Protein AF-A0A356R2F1-F1 (afdb_monomer_lite)

Radius of gyration: 29.92 Å; chains: 1; bounding box: 72×51×73 Å

Secondary structure (DSSP, 8-state):
-HHHHHHHHHHHHHHHHHT-TTB-SSGGGGTTPPEEEEEE-TT-TT-EEEEEGGGEEEEEPPPP--HHHHHHHHHHHHHHHTTTSHHHHHHHHHHHHHHHHHHHHHHHHHHHHHHHHHHTT-HHHHHHHHHHHHHHHHHHHH--

Structure (mmCIF, N/CA/C/O backbone):
data_AF-A0A356R2F1-F1
#
_entry.id   AF-A0A356R2F1-F1
#
loop_
_atom_site.group_PDB
_atom_site.id
_atom_site.type_symbol
_atom_site.label_atom_id
_atom_site.label_alt_id
_atom_site.label_comp_id
_atom_site.label_asym_id
_atom_site.label_entity_id
_atom_site.label_seq_id
_atom_site.pdbx_PDB_ins_code
_atom_site.Cartn_x
_atom_site.Cartn_y
_atom_site.Cartn_z
_atom_site.occupancy
_atom_site.B_iso_or_equiv
_atom_site.auth_seq_id
_atom_site.auth_comp_id
_atom_site.auth_asym_id
_atom_site.auth_atom_id
_atom_site.pdbx_PDB_model_num
ATOM 1 N N . MET A 1 1 ? -30.094 35.951 19.374 1.00 58.03 1 MET A N 1
ATOM 2 C CA . MET A 1 1 ? -29.584 35.167 20.522 1.00 58.03 1 MET A CA 1
ATOM 3 C C . MET A 1 1 ? -29.426 33.680 20.185 1.00 58.03 1 MET A C 1
ATOM 5 O O . MET A 1 1 ? -28.316 33.186 20.309 1.00 58.03 1 MET A O 1
ATOM 9 N N . GLY A 1 2 ? -30.430 32.995 19.616 1.00 75.00 2 GLY A N 1
ATOM 10 C CA . GLY A 1 2 ? -30.346 31.542 19.356 1.00 75.00 2 GLY A CA 1
ATOM 11 C C . GLY A 1 2 ? -29.225 31.039 18.421 1.00 75.00 2 GLY A C 1
ATOM 12 O O . GLY A 1 2 ? -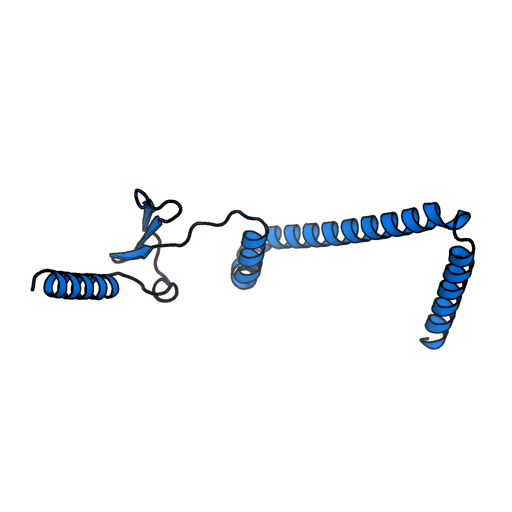28.694 29.954 18.646 1.00 75.00 2 GLY A O 1
ATOM 13 N N . ASN A 1 3 ? -28.802 31.804 17.404 1.00 83.94 3 ASN A N 1
ATOM 14 C CA . ASN A 1 3 ? -27.709 31.369 16.513 1.00 83.94 3 ASN A CA 1
ATOM 15 C C . ASN A 1 3 ? -26.331 31.385 17.194 1.00 83.94 3 ASN A C 1
ATOM 17 O O . ASN A 1 3 ? -25.516 30.497 16.949 1.00 83.94 3 ASN A O 1
ATOM 21 N N . GLU A 1 4 ? -26.077 32.363 18.063 1.00 90.62 4 GLU A N 1
ATOM 22 C CA . GLU A 1 4 ? -24.795 32.481 18.763 1.00 90.62 4 GLU A CA 1
ATOM 23 C C . GLU A 1 4 ? -24.670 31.424 19.867 1.00 90.62 4 GLU A C 1
ATOM 25 O O . GLU A 1 4 ? -23.628 30.786 20.015 1.00 90.62 4 GLU A O 1
ATOM 30 N N . GLU A 1 5 ? -25.757 31.170 20.595 1.00 91.31 5 GLU A N 1
ATOM 31 C CA . GLU A 1 5 ? -25.831 30.103 21.596 1.00 91.31 5 GLU A CA 1
ATOM 32 C C . GLU A 1 5 ? -25.663 28.720 20.958 1.00 91.31 5 GLU A C 1
ATOM 34 O O . GLU A 1 5 ? -24.872 27.911 21.446 1.00 91.31 5 GLU A O 1
ATOM 39 N N . LYS A 1 6 ? -26.321 28.468 19.817 1.00 92.56 6 LYS A N 1
ATOM 40 C CA . LYS A 1 6 ? -26.152 27.230 19.042 1.00 92.56 6 LYS A CA 1
ATOM 41 C C . LYS A 1 6 ? -24.709 27.044 18.573 1.00 92.56 6 LYS A C 1
ATOM 43 O O . LYS A 1 6 ? -24.175 25.937 18.653 1.00 92.56 6 LYS A O 1
ATOM 48 N N . TRP A 1 7 ? -24.061 28.113 18.110 1.00 92.38 7 TRP A N 1
ATOM 49 C CA . TRP A 1 7 ? -22.659 28.066 17.698 1.00 92.38 7 TRP A CA 1
ATOM 50 C C . TRP A 1 7 ? -21.724 27.762 18.878 1.00 92.38 7 TRP A C 1
ATOM 52 O O . TRP A 1 7 ? -20.918 26.833 18.792 1.00 92.38 7 TRP A O 1
ATOM 62 N N . LYS A 1 8 ? -21.889 28.452 20.017 1.00 94.69 8 LYS A N 1
ATOM 63 C CA . LYS A 1 8 ? -21.119 28.194 21.251 1.00 94.69 8 LYS A CA 1
ATOM 64 C C . LYS A 1 8 ? -21.315 26.764 21.761 1.00 94.69 8 LYS A C 1
ATOM 66 O O . LYS A 1 8 ? -20.345 26.110 22.144 1.00 94.69 8 LYS A O 1
ATOM 71 N N . ALA A 1 9 ? -22.546 26.256 21.733 1.00 93.94 9 ALA A N 1
ATOM 72 C CA . ALA A 1 9 ? -22.846 24.877 22.104 1.00 93.94 9 ALA A CA 1
ATOM 73 C C . ALA A 1 9 ? -22.150 23.871 21.171 1.00 93.94 9 ALA A C 1
ATOM 75 O O . ALA A 1 9 ? -21.550 22.905 21.645 1.00 93.94 9 ALA A O 1
ATOM 76 N N . ASN A 1 10 ? -22.160 24.115 19.855 1.00 93.50 10 ASN A N 1
ATOM 77 C CA . ASN A 1 10 ? -21.472 23.250 18.900 1.00 93.50 10 ASN A CA 1
ATOM 78 C C . ASN A 1 10 ? -19.950 23.246 19.109 1.00 93.50 10 ASN A C 1
ATOM 80 O O . ASN A 1 10 ? -19.342 22.180 19.069 1.00 93.50 10 ASN A O 1
ATOM 84 N N . LEU A 1 11 ? -19.342 24.401 19.398 1.00 93.81 11 LEU A N 1
ATOM 85 C CA . LEU A 1 11 ? -17.916 24.482 19.726 1.00 93.81 11 LEU A CA 1
ATOM 86 C C . LEU A 1 11 ? -17.558 23.667 20.970 1.00 93.81 11 LEU A C 1
ATOM 88 O O . LEU A 1 11 ? -16.609 22.887 20.929 1.00 93.81 11 LEU A O 1
ATOM 92 N N . ARG A 1 12 ? -18.335 23.798 22.054 1.00 94.44 12 ARG A N 1
ATOM 93 C CA . ARG A 1 12 ? -18.122 23.013 23.283 1.00 94.44 12 ARG A CA 1
ATOM 94 C C . ARG A 1 12 ? -18.230 21.514 23.022 1.00 94.44 12 ARG A C 1
ATOM 96 O O . ARG A 1 12 ? -17.389 20.756 23.489 1.00 94.44 12 ARG A O 1
ATOM 103 N N . LYS A 1 13 ? -19.221 21.097 22.231 1.00 95.31 13 LYS A N 1
ATOM 104 C CA . LYS A 1 13 ? -19.397 19.697 21.824 1.00 95.31 13 LYS A CA 1
ATOM 105 C C . LYS A 1 13 ? -18.186 19.181 21.042 1.00 95.31 13 LYS A C 1
ATOM 107 O O . LYS A 1 13 ? -17.664 18.123 21.366 1.00 95.31 13 LYS A O 1
ATOM 112 N N . VAL A 1 14 ? -17.721 19.923 20.035 1.00 93.44 14 VAL A N 1
ATOM 113 C CA . VAL A 1 14 ? -16.552 19.530 19.227 1.00 93.44 14 VAL A CA 1
ATOM 114 C C . VAL A 1 14 ? -15.282 19.474 20.077 1.00 93.44 14 VAL A C 1
ATOM 116 O O . VAL A 1 14 ? -14.490 18.550 19.919 1.00 93.44 14 VAL A O 1
ATOM 119 N N . ALA A 1 15 ? -15.095 20.426 20.993 1.00 92.50 15 ALA A N 1
ATOM 120 C CA . ALA A 1 15 ? -13.969 20.417 21.922 1.00 92.50 15 ALA A CA 1
ATOM 121 C C . ALA A 1 15 ? -13.997 19.178 22.829 1.00 92.50 15 ALA A C 1
ATOM 123 O O . ALA A 1 15 ? -12.987 18.489 22.931 1.00 92.50 15 ALA A O 1
ATOM 124 N N . PHE A 1 16 ? -15.159 18.851 23.406 1.00 94.19 16 PHE A N 1
ATOM 125 C CA . PHE A 1 16 ? -15.331 17.655 24.231 1.00 94.19 16 PHE A CA 1
ATOM 126 C C . PHE A 1 16 ? -15.045 16.362 23.457 1.00 94.19 16 PHE A C 1
ATOM 128 O O . PHE A 1 16 ? -14.381 15.477 23.982 1.00 94.19 16 PHE A O 1
ATOM 135 N N . LEU A 1 17 ? -15.491 16.259 22.199 1.00 91.75 17 LEU A N 1
ATOM 136 C CA . LEU A 1 17 ? -15.210 15.087 21.359 1.00 91.75 17 LEU A CA 1
ATOM 137 C C . LEU A 1 17 ? -13.706 14.874 21.142 1.00 91.75 17 LEU A C 1
ATOM 139 O O . LEU A 1 17 ? -13.242 13.741 21.168 1.00 91.75 17 LEU A O 1
ATOM 143 N N . LYS A 1 18 ? -12.932 15.954 20.979 1.00 88.62 18 LYS A N 1
ATOM 144 C CA . LYS A 1 18 ? -11.468 15.876 20.832 1.00 88.62 18 LYS A CA 1
ATOM 145 C C . LYS A 1 18 ? -10.742 15.484 22.122 1.00 88.62 18 LYS A C 1
ATOM 147 O O . LYS A 1 18 ? -9.589 15.075 22.053 1.00 88.62 18 LYS A O 1
ATOM 152 N N . SER A 1 19 ? -11.395 15.629 23.274 1.00 91.62 19 SER A N 1
ATOM 153 C CA . SER A 1 19 ? -10.886 15.237 24.591 1.00 91.62 19 SER A CA 1
ATOM 154 C C . SER A 1 19 ? -11.640 14.039 25.173 1.00 91.62 19 SER A C 1
ATOM 156 O O . SER A 1 19 ? -11.636 13.852 26.390 1.00 91.62 19 SER A O 1
ATOM 158 N N . PHE A 1 20 ? -12.369 13.288 24.346 1.00 94.69 20 PHE A N 1
ATOM 159 C CA . PHE A 1 20 ? -13.193 12.192 24.831 1.00 94.69 20 PHE A CA 1
ATOM 160 C C . PHE A 1 20 ? -12.293 11.106 25.452 1.00 94.69 20 PHE A C 1
ATOM 162 O O . PHE A 1 20 ? -11.292 10.739 24.834 1.00 94.69 20 PHE A O 1
ATOM 169 N N . PRO A 1 21 ? -12.606 10.581 26.653 1.00 93.62 21 PRO A N 1
ATOM 170 C CA . PRO A 1 21 ? -11.791 9.540 27.274 1.00 93.62 21 PRO A CA 1
ATOM 171 C C . PRO A 1 21 ? -11.616 8.326 26.353 1.00 93.62 21 PRO A C 1
ATOM 173 O O . PRO A 1 21 ? -12.596 7.770 25.867 1.00 93.62 21 PRO A O 1
ATOM 176 N N . GLY A 1 22 ? -10.369 7.928 26.102 1.00 94.06 22 GLY A N 1
ATOM 177 C CA . GLY A 1 22 ? -10.040 6.818 25.200 1.00 94.06 22 GLY A CA 1
ATOM 178 C C . GLY A 1 22 ? -9.840 7.212 23.732 1.00 94.06 22 GLY A C 1
ATOM 179 O O . GLY A 1 22 ? -9.313 6.407 22.969 1.00 94.06 22 GLY A O 1
ATOM 180 N N . TRP A 1 23 ? -10.172 8.438 23.318 1.00 95.31 23 TRP A N 1
ATOM 181 C CA . TRP A 1 23 ? -9.820 8.918 21.979 1.00 95.31 23 TRP A CA 1
ATOM 182 C C . TRP A 1 23 ? -8.298 9.022 21.836 1.00 95.31 23 TRP A C 1
ATOM 184 O O . TRP A 1 23 ? -7.667 9.783 22.575 1.00 95.31 23 TRP A O 1
ATOM 194 N N . ILE A 1 24 ? -7.717 8.305 20.869 1.00 94.12 24 ILE A N 1
ATOM 195 C CA . ILE A 1 24 ? -6.321 8.528 20.478 1.00 94.12 24 ILE A CA 1
ATOM 196 C C . ILE A 1 24 ? -6.260 9.486 19.290 1.00 94.12 24 ILE A C 1
ATOM 198 O O . ILE A 1 24 ? -6.914 9.295 18.265 1.00 94.12 24 ILE A O 1
ATOM 202 N N . SER A 1 25 ? -5.476 10.553 19.432 1.00 89.81 25 SER A N 1
ATOM 203 C CA . SER A 1 25 ? -5.339 11.582 18.394 1.00 89.81 25 SER A CA 1
ATOM 204 C C . SER A 1 25 ? -4.209 11.306 17.401 1.00 89.81 25 SER A C 1
ATOM 206 O O . SER A 1 25 ? -4.097 12.018 16.403 1.00 89.81 25 SER A O 1
ATOM 208 N N . SER A 1 26 ? -3.381 10.292 17.667 1.00 91.62 26 SER A N 1
ATOM 209 C CA . SER A 1 26 ? -2.294 9.843 16.799 1.00 91.62 26 SER A CA 1
ATOM 210 C C . SER A 1 26 ? -2.035 8.343 16.977 1.00 91.62 26 SER A C 1
ATOM 212 O O . SER A 1 26 ? -2.352 7.771 18.023 1.00 91.62 26 SER A O 1
ATOM 214 N N . TRP A 1 27 ? -1.461 7.696 15.960 1.00 91.25 27 TRP A N 1
ATOM 215 C CA . TRP A 1 27 ? -1.216 6.249 15.975 1.00 91.25 27 TRP A CA 1
ATOM 216 C C . TRP A 1 27 ? -0.171 5.828 17.012 1.00 91.25 27 TRP A C 1
ATOM 218 O O . TRP A 1 27 ? -0.249 4.728 17.553 1.00 91.25 27 TRP A O 1
ATOM 228 N N . GLU A 1 28 ? 0.759 6.713 17.362 1.00 93.62 28 GLU A N 1
ATOM 229 C CA . GLU A 1 28 ? 1.811 6.460 18.351 1.00 93.62 28 GLU A CA 1
ATOM 230 C C . GLU A 1 28 ? 1.230 6.209 19.751 1.00 93.62 28 GLU A C 1
ATOM 232 O O . GLU A 1 28 ? 1.761 5.400 20.508 1.00 93.62 28 GLU A O 1
ATOM 237 N N . GLN A 1 29 ? 0.092 6.831 20.082 1.00 92.50 29 GLN A N 1
ATOM 238 C CA . GLN A 1 29 ? -0.635 6.582 21.336 1.00 92.50 29 GLN A CA 1
ATOM 239 C C . GLN A 1 29 ? -1.276 5.186 21.382 1.00 92.50 29 GLN A C 1
ATOM 241 O O . GLN A 1 29 ? -1.685 4.724 22.449 1.00 92.50 29 GLN A O 1
ATOM 246 N N . GLY A 1 30 ? -1.391 4.523 20.229 1.00 91.38 30 GLY A N 1
ATOM 247 C CA . GLY A 1 30 ? -1.894 3.161 20.083 1.00 91.38 30 GLY A CA 1
ATOM 248 C C . GLY A 1 30 ? -0.807 2.085 20.125 1.00 91.38 30 GLY A C 1
ATOM 249 O O . GLY A 1 30 ? -1.146 0.906 20.072 1.00 91.38 30 GLY A O 1
ATOM 250 N N . ILE A 1 31 ? 0.482 2.437 20.232 1.00 93.12 31 ILE A N 1
ATOM 251 C CA . ILE A 1 31 ? 1.565 1.442 20.278 1.00 93.12 31 ILE A CA 1
ATOM 252 C C . ILE A 1 31 ? 1.363 0.499 21.475 1.00 93.12 31 ILE A C 1
ATOM 254 O O . ILE A 1 31 ? 1.102 0.933 22.597 1.00 93.12 31 ILE A O 1
ATOM 258 N N . GLY A 1 32 ? 1.459 -0.808 21.217 1.00 93.25 32 GLY A N 1
ATOM 259 C CA . GLY A 1 32 ? 1.226 -1.867 22.206 1.00 93.25 32 GLY A CA 1
ATOM 260 C C . GLY A 1 32 ? -0.251 -2.176 22.479 1.00 93.25 32 GLY A C 1
ATOM 261 O O . GLY A 1 32 ? -0.546 -3.152 23.164 1.00 93.25 32 GLY A O 1
ATOM 262 N N . ALA A 1 33 ? -1.185 -1.390 21.937 1.00 94.38 33 ALA A N 1
ATOM 263 C CA . ALA A 1 33 ? -2.603 -1.715 21.992 1.00 94.38 33 ALA A CA 1
ATOM 264 C C . ALA A 1 33 ? -2.937 -2.853 21.021 1.00 94.38 33 ALA A C 1
ATOM 266 O O . ALA A 1 33 ? -2.364 -2.945 19.936 1.00 94.38 33 ALA A O 1
ATOM 267 N N . THR A 1 34 ? -3.902 -3.694 21.386 1.00 96.06 34 THR A N 1
ATOM 268 C CA . THR A 1 34 ? -4.456 -4.702 20.467 1.00 96.06 34 THR A CA 1
ATOM 269 C C . THR A 1 34 ? -5.798 -4.219 19.937 1.00 96.06 34 THR A C 1
ATOM 271 O O . THR A 1 34 ? -6.549 -3.585 20.674 1.00 96.06 34 THR A O 1
ATOM 274 N N . ILE A 1 35 ? -6.103 -4.508 18.670 1.00 96.31 35 ILE A N 1
ATOM 275 C CA . ILE A 1 35 ? -7.433 -4.261 18.102 1.00 96.31 35 ILE A CA 1
ATOM 276 C C . ILE A 1 35 ? -8.394 -5.311 18.660 1.00 96.31 35 ILE A C 1
ATOM 278 O O . ILE A 1 35 ? -8.214 -6.504 18.431 1.00 96.31 35 ILE A O 1
ATOM 282 N N . GLU A 1 36 ? -9.419 -4.860 19.375 1.00 97.00 36 GLU A N 1
ATOM 283 C CA . GLU A 1 36 ? -10.478 -5.708 19.925 1.00 97.00 36 GLU A CA 1
ATOM 284 C C . GLU A 1 36 ? -11.659 -5.828 18.958 1.00 97.00 36 GLU A C 1
ATOM 286 O O . GLU A 1 36 ? -12.223 -6.910 18.801 1.00 97.00 36 GLU A O 1
ATOM 291 N N . GLN A 1 37 ? -12.043 -4.729 18.296 1.00 96.25 37 GLN A N 1
ATOM 292 C CA . GLN A 1 37 ? -13.150 -4.711 17.334 1.00 96.25 37 GLN A CA 1
ATOM 293 C C . GLN A 1 37 ? -12.915 -3.704 16.208 1.00 96.25 37 GLN A C 1
ATOM 295 O O . GLN A 1 37 ? -12.297 -2.656 16.403 1.00 96.25 37 GLN A O 1
ATOM 300 N N . VAL A 1 38 ? -13.489 -4.004 15.042 1.00 95.44 38 VAL A N 1
ATOM 301 C CA . VAL A 1 38 ? -13.576 -3.095 13.894 1.00 95.44 38 VAL A CA 1
ATOM 302 C C . VAL A 1 38 ? -15.050 -2.847 13.606 1.00 95.44 38 VAL A C 1
ATOM 304 O O . VAL A 1 38 ? -15.781 -3.776 13.267 1.00 95.44 38 VAL A O 1
ATOM 307 N N . LEU A 1 39 ? -15.494 -1.602 13.758 1.00 95.12 39 LEU A N 1
ATOM 308 C CA . LEU A 1 39 ? -16.894 -1.222 13.592 1.00 95.12 39 LEU A CA 1
ATOM 309 C C . LEU A 1 39 ? -17.048 -0.316 12.364 1.00 95.12 39 LEU A C 1
ATOM 311 O O . LEU A 1 39 ? -16.396 0.731 12.303 1.00 95.12 39 LEU A O 1
ATOM 315 N N . PRO A 1 40 ? -17.903 -0.663 11.386 1.00 94.12 40 PRO A N 1
ATOM 316 C CA . PRO A 1 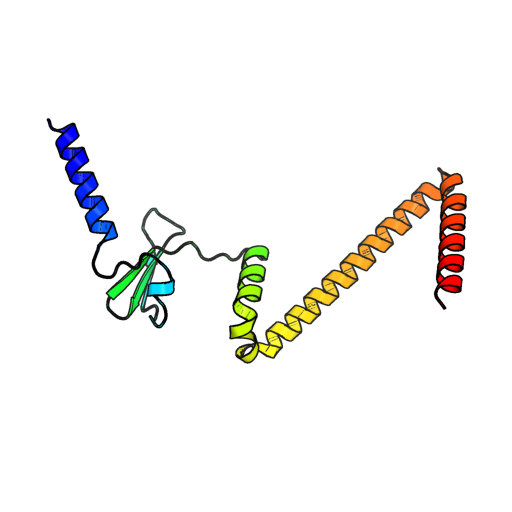40 ? -18.184 0.229 10.271 1.00 94.12 40 PRO A CA 1
ATOM 317 C C . PRO A 1 40 ? -18.895 1.486 10.776 1.00 94.12 40 PRO A C 1
ATOM 319 O O . PRO A 1 40 ? -19.705 1.418 11.701 1.00 94.12 40 PRO A O 1
ATOM 322 N N . ILE A 1 41 ? -18.633 2.628 10.142 1.00 93.88 41 ILE A N 1
ATOM 323 C CA . ILE A 1 41 ? -19.353 3.867 10.446 1.00 93.88 41 ILE A CA 1
ATOM 324 C C . ILE A 1 41 ? -20.522 4.003 9.458 1.00 93.88 41 ILE A C 1
ATOM 326 O O . ILE A 1 41 ? -20.286 4.216 8.262 1.00 93.88 41 ILE A O 1
ATOM 330 N N . PRO A 1 42 ? -21.790 3.890 9.907 1.00 93.62 42 PRO A N 1
ATOM 331 C CA . PRO A 1 42 ? -22.941 3.979 9.014 1.00 93.62 42 PRO A CA 1
ATOM 332 C C . PRO A 1 42 ? -22.959 5.308 8.252 1.00 93.62 42 PRO A C 1
ATOM 334 O O . PRO A 1 42 ? -22.838 6.373 8.851 1.00 93.62 42 PRO A O 1
ATOM 337 N N . GLY A 1 43 ? -23.101 5.245 6.926 1.00 93.19 43 GLY A N 1
ATOM 338 C CA . GLY A 1 43 ? -23.101 6.430 6.059 1.00 93.19 43 GLY A CA 1
ATOM 339 C C . GLY A 1 43 ? -21.722 7.048 5.790 1.00 93.19 43 GLY A C 1
ATOM 340 O O . GLY A 1 43 ? -21.650 8.046 5.081 1.00 93.19 43 GLY A O 1
ATOM 341 N N . HIS A 1 44 ? -20.639 6.458 6.308 1.00 91.50 44 HIS A N 1
ATOM 342 C CA . HIS A 1 44 ? -19.274 6.982 6.184 1.00 91.50 44 HIS A CA 1
ATOM 343 C C . HIS A 1 44 ? -18.270 5.930 5.687 1.00 91.50 44 HIS A C 1
ATOM 345 O O . HIS A 1 44 ? -17.088 5.981 6.027 1.00 91.50 44 HIS A O 1
ATOM 351 N N . ALA A 1 45 ? -18.716 4.983 4.857 1.00 85.56 45 ALA A N 1
ATOM 352 C CA . ALA A 1 45 ? -17.793 4.116 4.130 1.00 85.56 45 ALA A CA 1
ATOM 353 C C . ALA A 1 45 ? -16.816 4.974 3.293 1.00 85.56 45 ALA A C 1
ATOM 355 O O . ALA A 1 45 ? -17.244 5.976 2.715 1.00 85.56 45 ALA A O 1
ATOM 356 N N . PRO A 1 46 ? -15.525 4.614 3.215 1.00 89.44 46 PRO A N 1
ATOM 357 C CA . PRO A 1 46 ? -14.915 3.363 3.684 1.00 89.44 46 PRO A CA 1
ATOM 358 C C . PRO A 1 46 ? -14.274 3.433 5.093 1.00 89.44 46 PRO A C 1
ATOM 360 O O . PRO A 1 46 ? -13.405 2.627 5.414 1.00 89.44 46 PRO A O 1
ATOM 363 N N . HIS A 1 47 ? -14.668 4.385 5.944 1.00 93.38 47 HIS A N 1
ATOM 364 C CA . HIS A 1 47 ? -14.089 4.549 7.282 1.00 93.38 47 HIS A CA 1
ATOM 365 C C . HIS A 1 47 ? -14.677 3.586 8.323 1.00 93.38 47 HIS A C 1
ATOM 367 O O . HIS A 1 47 ? -15.855 3.219 8.284 1.00 93.38 47 HIS A O 1
ATOM 373 N N . ALA A 1 48 ? -13.848 3.238 9.307 1.00 94.81 48 ALA A N 1
ATOM 374 C CA . ALA A 1 48 ? -14.206 2.378 10.429 1.00 94.81 48 ALA A CA 1
ATOM 375 C C . ALA A 1 48 ? -13.675 2.943 11.753 1.00 94.81 48 ALA A C 1
ATOM 377 O O . ALA A 1 48 ? -12.717 3.720 11.777 1.00 94.81 48 ALA A O 1
ATOM 378 N N . VAL A 1 49 ? -14.289 2.529 12.859 1.00 95.31 49 VAL A N 1
ATOM 379 C CA . VAL A 1 49 ? -13.752 2.707 14.211 1.00 95.31 49 VAL A CA 1
ATOM 380 C C . VAL A 1 49 ? -12.985 1.449 14.590 1.00 95.31 49 VAL A C 1
ATOM 382 O O . VAL A 1 49 ? -13.526 0.347 14.499 1.00 95.31 49 VAL A O 1
ATOM 385 N N . LEU A 1 50 ? -11.748 1.615 15.049 1.00 96.38 50 LEU A N 1
ATOM 386 C CA . LEU A 1 50 ? -11.019 0.563 15.748 1.00 96.38 50 LEU A CA 1
ATOM 387 C C . LEU A 1 50 ? -11.214 0.760 17.247 1.00 96.38 50 LEU A C 1
ATOM 389 O O . LEU A 1 50 ? -10.873 1.822 17.771 1.00 96.38 50 LEU A O 1
ATOM 393 N N . LEU A 1 51 ? -11.746 -0.259 17.920 1.00 96.81 51 LEU A N 1
ATOM 394 C CA . LEU A 1 51 ? -11.674 -0.367 19.372 1.00 96.81 51 LEU A CA 1
ATOM 395 C C . LEU A 1 51 ? -10.374 -1.077 19.724 1.00 96.81 51 LEU A C 1
ATOM 397 O O . LEU A 1 51 ? -10.082 -2.157 19.209 1.00 9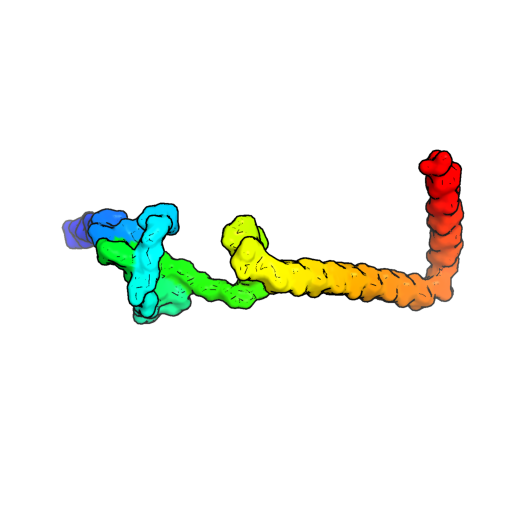6.81 51 LEU A O 1
ATOM 401 N N . LEU A 1 52 ? -9.593 -0.434 20.574 1.00 96.56 52 LEU A N 1
ATOM 402 C CA . LEU A 1 52 ? -8.310 -0.890 21.064 1.00 96.56 52 LEU A CA 1
ATOM 403 C C . LEU A 1 52 ? -8.439 -1.284 22.538 1.00 96.56 52 LEU A C 1
ATOM 405 O O . LEU A 1 52 ? -9.336 -0.813 23.243 1.00 96.56 52 LEU A O 1
ATOM 409 N N . THR A 1 53 ? -7.496 -2.090 23.018 1.00 95.12 53 THR A N 1
ATOM 410 C CA . THR A 1 53 ? -7.424 -2.473 24.432 1.00 95.12 53 THR A CA 1
ATOM 411 C C . THR A 1 53 ? -7.499 -1.268 25.371 1.00 95.12 53 THR A C 1
ATOM 413 O O . THR A 1 53 ? -6.992 -0.179 25.073 1.00 95.12 53 THR A O 1
ATOM 416 N N . GLU A 1 54 ? -8.117 -1.496 26.535 1.00 92.19 54 GLU A N 1
ATOM 417 C CA . GLU A 1 54 ? -8.326 -0.499 27.600 1.00 92.19 54 GLU A CA 1
ATOM 418 C C . GLU A 1 54 ? -9.327 0.611 27.228 1.00 92.19 54 GLU A C 1
ATOM 420 O O . GLU A 1 54 ? -9.275 1.721 27.758 1.00 92.19 54 GLU A O 1
ATOM 425 N N . GLY A 1 55 ? -10.261 0.321 26.316 1.00 93.25 55 GLY A N 1
ATOM 426 C CA . GLY A 1 55 ? -11.320 1.260 25.930 1.00 93.25 55 GLY A CA 1
ATOM 427 C C . GLY A 1 55 ? -10.823 2.436 25.088 1.00 93.25 55 GLY A C 1
ATOM 428 O O . GLY A 1 55 ? -11.501 3.462 24.998 1.00 93.25 55 GLY A O 1
ATOM 429 N N . ARG A 1 56 ? -9.641 2.305 24.475 1.00 95.62 56 ARG A N 1
ATOM 430 C CA . ARG A 1 56 ? -9.126 3.281 23.512 1.00 95.62 56 ARG A CA 1
ATOM 431 C C . ARG A 1 56 ? -9.788 3.085 22.154 1.00 95.62 56 ARG A C 1
ATOM 433 O O . ARG A 1 56 ? -10.172 1.975 21.802 1.00 95.62 56 ARG A O 1
ATOM 440 N N . PHE A 1 57 ? -9.912 4.142 21.363 1.00 96.19 57 PHE A N 1
ATOM 441 C CA . PHE A 1 57 ? -10.462 4.028 20.016 1.00 96.19 57 PHE A CA 1
ATOM 442 C C . PHE A 1 57 ? -9.973 5.123 19.074 1.00 96.19 57 PHE A C 1
ATOM 444 O O . PHE A 1 57 ? -9.580 6.214 19.494 1.00 96.19 57 PHE A O 1
ATOM 451 N N . VAL A 1 58 ? -10.038 4.819 17.778 1.00 95.56 58 VAL A N 1
ATOM 452 C CA . VAL A 1 58 ? -9.662 5.723 16.687 1.00 95.56 58 VAL A CA 1
ATOM 453 C C . VAL A 1 58 ? -10.557 5.503 15.474 1.00 95.56 58 VAL A C 1
ATOM 455 O O . VAL A 1 58 ? -11.021 4.391 15.228 1.00 95.56 58 VAL A O 1
ATOM 458 N N . VAL A 1 59 ? -10.788 6.560 14.697 1.00 94.19 59 VAL A N 1
ATOM 459 C CA . VAL A 1 59 ? -11.372 6.444 13.354 1.00 94.19 59 VAL A CA 1
ATOM 460 C C . VAL A 1 59 ? -10.228 6.284 12.361 1.00 94.19 59 VAL A C 1
ATOM 462 O O . VAL A 1 59 ? -9.403 7.186 12.223 1.00 94.19 59 VAL A O 1
ATOM 465 N N . THR A 1 60 ? -10.166 5.142 11.681 1.00 91.00 60 THR A N 1
ATOM 466 C CA . THR A 1 60 ? -9.086 4.840 10.736 1.00 91.00 60 THR A CA 1
ATOM 467 C C . THR A 1 60 ? -9.389 5.345 9.325 1.00 91.00 60 THR A C 1
ATOM 469 O O . THR A 1 60 ? -10.544 5.440 8.889 1.00 91.00 60 THR A O 1
ATOM 472 N N . ALA A 1 61 ? -8.321 5.638 8.584 1.00 86.25 61 ALA A N 1
ATOM 473 C CA . ALA A 1 61 ? -8.380 5.671 7.131 1.00 86.25 61 ALA A CA 1
ATOM 474 C C . ALA A 1 61 ? -8.760 4.277 6.580 1.00 86.25 61 ALA A C 1
ATOM 476 O O . ALA A 1 61 ? -8.529 3.268 7.260 1.00 86.25 61 ALA A O 1
ATOM 477 N N . PRO A 1 62 ? -9.353 4.206 5.378 1.00 87.31 62 PRO A N 1
ATOM 478 C CA . PRO A 1 62 ? -9.577 2.941 4.686 1.00 87.31 62 PRO A CA 1
ATOM 479 C C . PRO A 1 62 ? -8.299 2.126 4.473 1.00 87.31 62 PRO A C 1
ATOM 481 O O . PRO A 1 62 ? -7.209 2.672 4.316 1.00 87.31 62 PRO A O 1
ATOM 484 N N . VAL A 1 63 ? -8.462 0.803 4.427 1.00 89.00 63 VAL A N 1
ATOM 485 C CA . VAL A 1 63 ? -7.405 -0.118 3.997 1.00 89.00 63 VAL A CA 1
ATOM 486 C C . VAL A 1 63 ? -7.190 0.058 2.495 1.00 89.00 63 VAL A C 1
ATOM 488 O O . VAL A 1 63 ? -8.158 0.085 1.737 1.00 89.00 63 VAL A O 1
ATOM 491 N N . HIS A 1 64 ? -5.931 0.171 2.076 1.00 90.50 64 HIS A N 1
ATOM 492 C CA . HIS A 1 64 ? -5.556 0.259 0.667 1.00 90.50 64 HIS A CA 1
ATOM 493 C C . HIS A 1 64 ? -5.173 -1.122 0.129 1.00 90.50 64 HIS A C 1
ATOM 495 O O . HIS A 1 64 ? -4.389 -1.833 0.756 1.00 90.50 64 HIS A O 1
ATOM 501 N N . ASP A 1 65 ? -5.689 -1.466 -1.048 1.00 92.06 65 ASP A N 1
ATOM 502 C CA . ASP A 1 65 ? -5.338 -2.666 -1.817 1.00 92.06 65 ASP A CA 1
ATOM 503 C C . ASP A 1 65 ? -4.618 -2.338 -3.140 1.00 92.06 65 ASP A C 1
ATOM 505 O O . ASP A 1 65 ? -4.137 -3.232 -3.835 1.00 92.06 65 ASP A O 1
ATOM 509 N N . GLU A 1 66 ? -4.485 -1.050 -3.466 1.00 94.38 66 GLU A N 1
ATOM 510 C CA . GLU A 1 66 ? -3.772 -0.576 -4.648 1.00 94.38 66 GLU A CA 1
ATOM 511 C C . GLU A 1 66 ? -2.291 -1.001 -4.613 1.00 94.38 66 GLU A C 1
ATOM 513 O O . GLU A 1 66 ? -1.591 -0.688 -3.641 1.00 94.38 66 GLU A O 1
ATOM 518 N N . PRO A 1 67 ? -1.759 -1.632 -5.683 1.00 92.94 67 PRO A N 1
ATOM 519 C CA . PRO A 1 67 ? -0.405 -2.186 -5.684 1.00 92.94 67 PRO A CA 1
ATOM 520 C C . PRO A 1 67 ? 0.681 -1.189 -5.277 1.00 92.94 67 PRO A C 1
ATOM 522 O O . PRO A 1 67 ? 1.565 -1.531 -4.500 1.00 92.94 67 PRO A O 1
ATOM 525 N N . GLN A 1 68 ? 0.598 0.065 -5.734 1.00 94.12 68 GLN A N 1
ATOM 526 C CA . GLN A 1 68 ? 1.580 1.097 -5.387 1.00 94.12 68 GLN A CA 1
ATOM 527 C C . GLN A 1 68 ? 1.611 1.385 -3.878 1.00 94.12 68 GLN A C 1
ATOM 529 O O . GLN A 1 68 ? 2.692 1.501 -3.296 1.00 94.12 68 GLN A O 1
ATOM 534 N N . MET A 1 69 ? 0.441 1.482 -3.242 1.00 94.81 69 MET A N 1
ATOM 535 C CA . MET A 1 69 ? 0.327 1.732 -1.803 1.00 94.81 69 MET A CA 1
ATOM 536 C C . MET A 1 69 ? 0.740 0.509 -0.988 1.00 94.81 69 MET A C 1
ATOM 538 O O . MET A 1 69 ? 1.450 0.652 0.007 1.00 94.81 69 MET A O 1
ATOM 542 N N . VAL A 1 70 ? 0.360 -0.691 -1.437 1.00 95.31 70 VAL A N 1
ATOM 543 C CA . VAL A 1 70 ? 0.769 -1.954 -0.807 1.00 95.31 70 VAL A CA 1
ATOM 544 C C . VAL A 1 70 ? 2.287 -2.119 -0.871 1.00 95.31 70 VAL A C 1
ATOM 546 O O . VAL A 1 70 ? 2.911 -2.389 0.153 1.00 95.31 70 VAL A O 1
ATOM 549 N N . THR A 1 71 ? 2.906 -1.884 -2.030 1.00 95.25 71 THR A N 1
ATOM 550 C CA . THR A 1 71 ? 4.365 -1.923 -2.191 1.00 95.25 71 THR A CA 1
ATOM 551 C C . THR A 1 71 ? 5.054 -0.893 -1.301 1.00 95.25 71 THR A C 1
ATOM 553 O O . THR A 1 71 ? 6.002 -1.242 -0.599 1.00 95.25 71 THR A O 1
ATOM 556 N N . ALA A 1 72 ? 4.581 0.357 -1.280 1.00 96.06 72 ALA A N 1
ATOM 557 C CA . ALA A 1 72 ? 5.158 1.393 -0.425 1.00 96.06 72 ALA A CA 1
ATOM 558 C C . ALA A 1 72 ? 5.086 1.004 1.062 1.00 96.06 72 ALA A C 1
ATOM 560 O O . ALA A 1 72 ? 6.099 1.059 1.761 1.00 96.06 72 ALA A O 1
ATOM 561 N N . GLY A 1 73 ? 3.922 0.533 1.521 1.00 95.62 73 GLY A N 1
ATOM 562 C CA . GLY A 1 73 ? 3.728 0.051 2.888 1.00 95.62 73 GLY A CA 1
ATOM 563 C C . GLY A 1 73 ? 4.629 -1.137 3.230 1.00 95.62 73 GLY A C 1
ATOM 564 O O . GLY A 1 73 ? 5.283 -1.131 4.274 1.00 95.62 73 GLY A O 1
ATOM 565 N N . LEU A 1 74 ? 4.729 -2.122 2.332 1.00 95.62 74 LEU A N 1
ATOM 566 C CA . LEU A 1 74 ? 5.585 -3.295 2.509 1.00 95.62 74 LEU A CA 1
ATOM 567 C C . LEU A 1 74 ? 7.064 -2.905 2.621 1.00 95.62 74 LEU A C 1
ATOM 569 O O . LEU A 1 74 ? 7.766 -3.420 3.490 1.00 95.62 74 LEU A O 1
ATOM 573 N N . MET A 1 75 ? 7.536 -1.973 1.788 1.00 96.31 75 MET A N 1
ATOM 574 C CA . MET A 1 75 ? 8.922 -1.496 1.840 1.00 96.31 75 MET A CA 1
ATOM 575 C C . MET A 1 75 ? 9.210 -0.701 3.118 1.00 96.31 75 MET A C 1
ATOM 577 O O . MET A 1 75 ? 10.263 -0.896 3.721 1.00 96.31 75 MET A O 1
ATOM 581 N N . SER A 1 76 ? 8.277 0.136 3.585 1.00 96.88 76 SER A N 1
ATOM 582 C CA . SER A 1 76 ? 8.416 0.832 4.873 1.00 96.88 76 SER A CA 1
ATOM 583 C C . SER A 1 76 ? 8.434 -0.129 6.067 1.00 96.88 76 SER A C 1
ATOM 585 O O . SER A 1 76 ? 9.150 0.115 7.035 1.00 96.88 76 SER A O 1
ATOM 587 N N . ALA A 1 77 ? 7.679 -1.229 6.002 1.00 96.62 77 ALA A N 1
ATOM 588 C CA . ALA A 1 77 ? 7.595 -2.223 7.072 1.00 96.62 77 ALA A CA 1
ATOM 589 C C . ALA A 1 77 ? 8.694 -3.303 7.014 1.00 96.62 77 ALA A C 1
ATOM 591 O O . ALA A 1 77 ? 8.891 -4.029 7.992 1.00 96.62 77 ALA A O 1
ATOM 592 N N . ARG A 1 78 ? 9.435 -3.410 5.902 1.00 97.44 78 ARG A N 1
ATOM 593 C CA . ARG A 1 78 ? 10.461 -4.441 5.670 1.00 97.44 78 ARG A CA 1
ATOM 594 C C . ARG A 1 78 ? 11.458 -4.618 6.825 1.00 97.44 78 ARG A C 1
ATOM 596 O O . ARG A 1 78 ? 11.624 -5.765 7.235 1.00 97.44 78 ARG A O 1
ATOM 603 N N . PRO A 1 79 ? 12.036 -3.561 7.441 1.00 97.81 79 PRO A N 1
ATOM 604 C CA . PRO A 1 79 ? 12.974 -3.727 8.561 1.00 97.81 79 PRO A CA 1
ATOM 605 C C . PRO A 1 79 ? 12.408 -4.509 9.757 1.00 97.81 79 PRO A C 1
ATOM 607 O O . PRO A 1 79 ? 13.167 -5.080 10.536 1.00 97.81 79 PRO A O 1
ATOM 610 N N . HIS A 1 80 ? 11.080 -4.534 9.908 1.00 96.06 80 HIS A N 1
ATOM 611 C CA . HIS A 1 80 ? 10.385 -5.237 10.984 1.00 96.06 80 HIS A CA 1
ATOM 612 C C . HIS A 1 80 ? 9.814 -6.593 10.553 1.00 96.06 80 HIS A C 1
ATOM 614 O O . HIS A 1 80 ? 9.628 -7.467 11.395 1.00 96.06 80 HIS A O 1
ATOM 620 N N . LEU A 1 81 ? 9.522 -6.770 9.261 1.00 97.12 81 LEU A N 1
ATOM 621 C CA . LEU A 1 81 ? 8.844 -7.958 8.737 1.00 97.12 81 LEU A CA 1
ATOM 622 C C . LEU A 1 81 ? 9.787 -8.964 8.075 1.00 97.12 81 LEU A C 1
ATOM 624 O O . LEU A 1 81 ? 9.440 -10.138 7.977 1.00 97.12 81 LEU A O 1
ATOM 628 N N . GLU A 1 82 ? 10.967 -8.546 7.618 1.00 95.94 82 GLU A N 1
ATOM 629 C CA . GLU A 1 82 ? 11.858 -9.403 6.829 1.00 95.94 82 GLU A CA 1
ATOM 630 C C . GLU A 1 82 ? 12.401 -10.591 7.622 1.00 95.94 82 GLU A C 1
ATOM 632 O O . GLU A 1 82 ? 12.481 -11.694 7.089 1.00 95.94 82 GLU A O 1
ATOM 637 N N . SER A 1 83 ? 12.674 -10.421 8.917 1.00 96.75 83 SER A N 1
ATOM 638 C CA . SER A 1 83 ? 13.084 -11.536 9.782 1.00 96.75 83 SER A CA 1
ATOM 639 C C . SER A 1 83 ? 11.989 -12.598 9.954 1.00 96.75 83 SER A C 1
ATOM 641 O O . SER A 1 83 ? 12.299 -13.759 10.208 1.00 96.75 83 SER A O 1
ATOM 643 N N . ILE A 1 84 ? 10.719 -12.214 9.795 1.00 97.69 84 ILE A N 1
ATOM 644 C CA . ILE A 1 84 ? 9.546 -13.086 9.946 1.00 97.69 84 ILE A 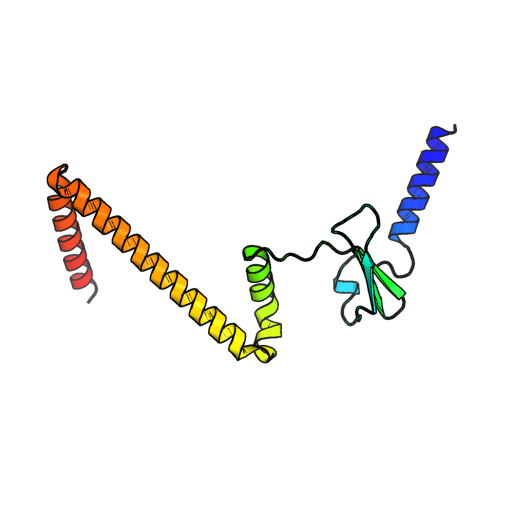CA 1
ATOM 645 C C . ILE A 1 84 ? 9.156 -13.706 8.595 1.00 97.69 84 ILE A C 1
ATOM 647 O O . ILE A 1 84 ? 8.755 -14.867 8.527 1.00 97.69 84 ILE A O 1
ATOM 651 N N . HIS A 1 85 ? 9.297 -12.946 7.508 1.00 97.25 85 HIS A N 1
ATOM 652 C CA . HIS A 1 85 ? 8.803 -13.284 6.171 1.00 97.25 85 HIS A CA 1
ATOM 653 C C . HIS A 1 85 ? 9.911 -13.286 5.104 1.00 97.25 85 HIS A C 1
ATOM 655 O O . HIS A 1 85 ? 9.681 -12.896 3.959 1.00 97.25 85 HIS A O 1
ATOM 661 N N . ALA A 1 86 ? 11.116 -13.738 5.459 1.00 96.12 86 ALA A N 1
ATOM 662 C CA . ALA A 1 86 ? 12.304 -13.666 4.601 1.00 96.12 86 ALA A CA 1
ATOM 663 C C . ALA A 1 86 ? 12.107 -14.291 3.207 1.00 96.12 86 ALA A C 1
ATOM 665 O O . ALA A 1 86 ? 12.536 -13.726 2.198 1.00 96.12 86 ALA A O 1
ATOM 666 N N . SER A 1 87 ? 11.427 -15.439 3.126 1.00 97.31 87 SER A N 1
ATOM 667 C CA . SER A 1 87 ? 11.152 -16.106 1.847 1.00 97.31 87 SER A CA 1
ATOM 668 C C . SER A 1 87 ? 10.247 -15.275 0.934 1.00 97.31 87 SER A C 1
ATOM 670 O O . SER A 1 87 ? 10.493 -15.215 -0.267 1.00 97.31 87 SER A O 1
ATOM 672 N N . ALA A 1 88 ? 9.248 -14.587 1.493 1.00 97.12 88 ALA A N 1
ATOM 673 C CA . ALA A 1 88 ? 8.350 -13.728 0.726 1.00 97.12 88 ALA A CA 1
ATOM 674 C C . ALA A 1 88 ? 9.083 -12.498 0.173 1.00 97.12 88 ALA A C 1
ATOM 676 O O . ALA A 1 88 ? 8.886 -12.142 -0.986 1.00 97.12 88 ALA A O 1
ATOM 677 N N . PHE A 1 89 ? 9.974 -11.886 0.962 1.00 97.38 89 PHE A N 1
ATOM 678 C CA . PHE A 1 89 ? 10.818 -10.787 0.478 1.00 97.38 89 PHE A CA 1
ATOM 679 C C . PHE A 1 89 ? 11.822 -11.246 -0.586 1.00 97.38 89 PHE A C 1
ATOM 681 O O . PHE A 1 89 ? 12.019 -10.542 -1.570 1.00 97.38 89 PHE A O 1
ATOM 688 N N . THR A 1 90 ? 12.394 -12.446 -0.444 1.00 97.38 90 THR A N 1
ATOM 689 C CA . THR A 1 90 ? 13.290 -13.026 -1.461 1.00 97.38 90 THR A CA 1
ATOM 690 C C . THR A 1 90 ? 12.569 -13.217 -2.797 1.00 97.38 90 THR A C 1
ATOM 692 O O . THR A 1 90 ? 13.105 -12.852 -3.845 1.00 97.38 90 THR A O 1
ATOM 695 N N . GLU A 1 91 ? 11.346 -13.751 -2.760 1.00 97.69 91 GLU A N 1
ATOM 696 C CA . GLU A 1 91 ? 10.517 -13.919 -3.956 1.00 97.69 91 GLU A CA 1
ATOM 697 C C . GLU A 1 91 ? 10.132 -12.564 -4.559 1.00 97.69 91 GLU A C 1
ATOM 699 O O . GLU A 1 91 ? 10.280 -12.353 -5.760 1.00 97.69 91 GLU A O 1
ATOM 704 N N . TYR A 1 92 ? 9.721 -11.604 -3.730 1.00 96.62 92 TYR A N 1
ATOM 705 C CA . TYR A 1 92 ? 9.417 -10.249 -4.183 1.00 96.62 92 TYR A CA 1
ATOM 706 C C . TYR A 1 92 ? 10.618 -9.579 -4.876 1.00 96.62 92 TYR A C 1
ATOM 708 O O . TYR A 1 92 ? 10.470 -8.994 -5.951 1.00 96.62 92 TYR A O 1
ATOM 716 N N . ASP A 1 93 ? 11.821 -9.696 -4.308 1.00 96.69 93 ASP A N 1
ATOM 717 C CA . ASP A 1 93 ? 13.047 -9.142 -4.890 1.00 96.69 93 ASP A CA 1
ATOM 718 C C . ASP A 1 93 ? 13.439 -9.861 -6.191 1.00 96.69 93 ASP A C 1
ATOM 720 O O . ASP A 1 93 ? 14.021 -9.258 -7.097 1.00 96.69 93 ASP A O 1
ATOM 724 N N . HIS A 1 94 ? 13.155 -11.160 -6.301 1.00 97.81 94 HIS A N 1
ATOM 725 C CA . HIS A 1 94 ? 13.321 -11.912 -7.543 1.00 97.81 94 HIS A CA 1
ATOM 726 C C . HIS A 1 94 ? 12.357 -11.412 -8.628 1.00 97.81 94 HIS A C 1
ATOM 728 O O . HIS A 1 94 ? 12.807 -11.045 -9.714 1.00 97.81 94 HIS A O 1
ATOM 734 N N . LEU A 1 95 ? 11.064 -11.302 -8.316 1.00 97.44 95 LEU A N 1
ATOM 735 C CA . LEU A 1 95 ? 10.046 -10.805 -9.244 1.00 97.44 95 LEU A CA 1
ATOM 736 C C . LEU A 1 95 ? 10.319 -9.361 -9.679 1.00 97.44 95 LEU A C 1
ATOM 738 O O . LEU A 1 95 ? 10.197 -9.041 -10.858 1.00 97.44 95 LEU A O 1
ATOM 742 N N . THR A 1 96 ? 10.760 -8.505 -8.755 1.00 95.69 96 THR A N 1
ATOM 743 C CA . THR A 1 96 ? 11.124 -7.112 -9.057 1.00 95.69 96 THR A CA 1
ATOM 744 C C . THR A 1 96 ? 12.292 -7.038 -10.040 1.00 95.69 96 THR A C 1
ATOM 746 O O . THR A 1 96 ? 12.272 -6.233 -10.970 1.00 95.69 96 THR A O 1
ATOM 749 N N . ARG A 1 97 ? 13.315 -7.886 -9.869 1.00 97.12 97 ARG A N 1
ATOM 750 C CA . ARG A 1 97 ? 14.445 -7.956 -10.809 1.00 97.12 97 ARG A CA 1
ATOM 751 C C . ARG A 1 97 ? 14.011 -8.471 -12.175 1.00 97.12 97 ARG A C 1
ATOM 753 O O . ARG A 1 97 ? 14.384 -7.878 -13.183 1.00 97.12 97 ARG A O 1
ATOM 760 N N . LEU A 1 98 ? 13.193 -9.519 -12.203 1.00 97.38 98 LEU A N 1
ATOM 761 C CA . LEU A 1 98 ? 12.669 -10.079 -13.444 1.00 97.38 98 LEU A CA 1
ATOM 762 C C . LEU A 1 98 ? 11.863 -9.037 -14.235 1.00 97.38 98 LEU A C 1
ATOM 764 O O . LEU A 1 98 ? 12.091 -8.871 -15.430 1.00 97.38 98 LEU A O 1
ATOM 768 N N . ASP A 1 99 ? 10.975 -8.290 -13.576 1.00 96.38 99 ASP A N 1
ATOM 769 C CA . ASP A 1 99 ? 10.203 -7.215 -14.212 1.00 96.38 99 ASP A CA 1
ATOM 770 C C . ASP A 1 99 ? 11.113 -6.126 -14.805 1.00 96.38 99 ASP A C 1
ATOM 772 O O . ASP A 1 99 ? 10.953 -5.719 -15.958 1.00 96.38 99 ASP A O 1
ATOM 776 N N . GLN A 1 100 ? 12.146 -5.709 -14.066 1.00 95.94 100 GLN A N 1
ATOM 777 C CA . GLN A 1 100 ? 13.122 -4.733 -14.557 1.00 95.94 100 GLN A CA 1
ATOM 778 C C . GLN A 1 100 ? 13.893 -5.238 -15.781 1.00 95.94 100 GLN A C 1
ATOM 780 O O . GLN A 1 100 ? 14.111 -4.477 -16.733 1.00 95.94 100 GLN A O 1
ATOM 785 N N . GLU A 1 101 ? 14.310 -6.504 -15.770 1.00 96.94 101 GLU A N 1
ATOM 786 C CA . GLU A 1 101 ? 15.016 -7.138 -16.882 1.00 96.94 101 GLU A CA 1
ATOM 787 C C . GLU A 1 101 ? 14.130 -7.238 -18.123 1.00 96.94 101 GLU A C 1
ATOM 789 O O . GLU A 1 101 ? 14.534 -6.779 -19.197 1.00 96.94 101 GLU A O 1
ATOM 794 N N . LEU A 1 102 ? 12.905 -7.744 -17.970 1.00 97.19 102 LEU A N 1
ATOM 795 C CA . LEU A 1 102 ? 11.927 -7.843 -19.052 1.00 97.19 102 LEU A CA 1
ATOM 796 C C . LEU A 1 102 ? 11.570 -6.460 -19.607 1.00 97.19 102 LEU A C 1
ATOM 798 O O . LEU A 1 102 ? 11.579 -6.257 -20.821 1.00 97.19 102 LEU A O 1
ATOM 802 N N . GLY A 1 103 ? 11.357 -5.470 -18.739 1.00 96.94 103 GLY A N 1
ATOM 803 C CA . GLY A 1 103 ? 11.109 -4.089 -19.143 1.00 96.94 103 GLY A CA 1
ATOM 804 C C . GLY A 1 103 ? 12.289 -3.472 -19.901 1.00 96.94 103 GLY A C 1
ATOM 805 O O . GLY A 1 103 ? 12.094 -2.722 -20.860 1.00 96.94 103 GLY A O 1
ATOM 806 N N . ARG A 1 104 ? 13.532 -3.796 -19.522 1.00 96.69 104 ARG A N 1
ATOM 807 C CA . ARG A 1 104 ? 14.733 -3.371 -20.258 1.00 96.69 104 ARG A CA 1
ATOM 808 C C . ARG A 1 104 ? 14.810 -4.031 -21.634 1.00 96.69 104 ARG A C 1
ATOM 810 O O . ARG A 1 104 ? 15.112 -3.334 -22.601 1.00 96.69 104 ARG A O 1
ATOM 817 N N . MET A 1 105 ? 14.528 -5.331 -21.725 1.00 96.75 105 MET A N 1
ATOM 818 C CA . MET A 1 105 ? 14.516 -6.067 -22.994 1.00 96.75 105 MET A CA 1
ATOM 819 C C . MET A 1 105 ? 13.443 -5.534 -23.945 1.00 96.75 105 MET A C 1
ATOM 821 O O . MET A 1 105 ? 13.760 -5.219 -25.087 1.00 96.75 105 MET A O 1
ATOM 825 N N . ALA A 1 106 ? 12.222 -5.317 -23.455 1.00 97.44 106 ALA A N 1
ATOM 826 C CA . ALA A 1 106 ? 11.136 -4.749 -24.249 1.00 97.44 106 ALA A CA 1
ATOM 827 C C . ALA A 1 106 ? 11.474 -3.340 -24.771 1.00 97.44 106 ALA A C 1
ATOM 829 O O . ALA A 1 106 ? 11.216 -3.014 -25.928 1.00 97.44 106 ALA A O 1
ATOM 830 N N . ARG A 1 107 ? 12.109 -2.489 -23.947 1.00 97.31 107 ARG A N 1
ATOM 831 C CA . ARG A 1 107 ? 12.587 -1.169 -24.400 1.00 97.31 107 ARG A CA 1
ATOM 832 C C . ARG A 1 107 ? 13.646 -1.280 -25.496 1.00 97.31 107 ARG A C 1
ATOM 834 O O . ARG A 1 107 ? 13.586 -0.514 -26.454 1.00 97.31 107 ARG A O 1
ATOM 841 N N . LEU A 1 108 ? 14.596 -2.206 -25.363 1.00 96.88 108 LEU A N 1
ATOM 842 C CA . LEU A 1 108 ? 15.616 -2.443 -26.386 1.00 96.88 108 LEU A CA 1
ATOM 843 C C . LEU A 1 108 ? 14.981 -2.893 -27.704 1.00 96.88 108 LEU A C 1
ATOM 845 O O . LEU A 1 108 ? 15.299 -2.336 -28.750 1.00 96.88 108 LEU A O 1
ATOM 849 N N . GLU A 1 109 ? 14.064 -3.855 -27.647 1.00 97.50 109 GLU A N 1
ATOM 850 C CA . GLU A 1 109 ? 13.350 -4.355 -28.821 1.00 97.50 109 GLU A CA 1
ATOM 851 C C . GLU A 1 109 ? 12.577 -3.233 -29.526 1.00 97.50 109 GLU A C 1
ATOM 853 O O . GLU A 1 109 ? 12.698 -3.063 -30.737 1.00 97.50 109 GLU A O 1
ATOM 858 N N . ASN A 1 110 ? 11.880 -2.383 -28.767 1.00 97.44 110 ASN A N 1
ATOM 859 C CA . ASN A 1 110 ? 11.188 -1.220 -29.322 1.00 97.44 110 ASN A CA 1
ATOM 860 C C . ASN A 1 110 ? 12.140 -0.248 -30.035 1.00 97.44 110 ASN A C 1
ATOM 862 O O . ASN A 1 110 ? 11.795 0.278 -31.092 1.00 97.44 110 ASN A O 1
ATOM 866 N N . ILE A 1 111 ? 13.336 -0.013 -29.486 1.00 95.94 111 ILE A N 1
ATOM 867 C CA . ILE A 1 111 ? 14.351 0.846 -30.116 1.00 95.94 111 ILE A CA 1
ATOM 868 C C . ILE A 1 111 ? 14.869 0.211 -31.408 1.00 95.94 111 ILE A C 1
ATOM 870 O O . ILE A 1 111 ? 14.955 0.896 -32.425 1.00 95.94 111 ILE A O 1
ATOM 874 N N . LEU A 1 112 ? 15.198 -1.083 -31.389 1.00 95.56 112 LEU A N 1
ATOM 875 C CA . LEU A 1 112 ? 15.686 -1.793 -32.573 1.00 95.56 112 LEU A CA 1
ATOM 876 C C . LEU A 1 112 ? 14.638 -1.797 -33.685 1.00 95.56 112 LEU A C 1
ATOM 878 O O . LEU A 1 112 ? 14.958 -1.443 -34.815 1.00 95.56 112 LEU A O 1
ATOM 882 N N . ASN A 1 113 ? 13.379 -2.079 -33.350 1.00 96.62 113 ASN A N 1
ATOM 883 C CA . ASN A 1 113 ? 12.268 -2.011 -34.295 1.00 96.62 113 ASN A CA 1
ATOM 884 C C . ASN A 1 113 ? 12.077 -0.589 -34.840 1.00 96.62 113 ASN A C 1
ATOM 886 O O . ASN A 1 113 ? 11.801 -0.405 -36.024 1.00 96.62 113 ASN A O 1
ATOM 890 N N . ALA A 1 114 ? 12.230 0.442 -34.004 1.00 95.88 114 ALA A N 1
ATOM 891 C CA . ALA A 1 114 ? 12.162 1.826 -34.46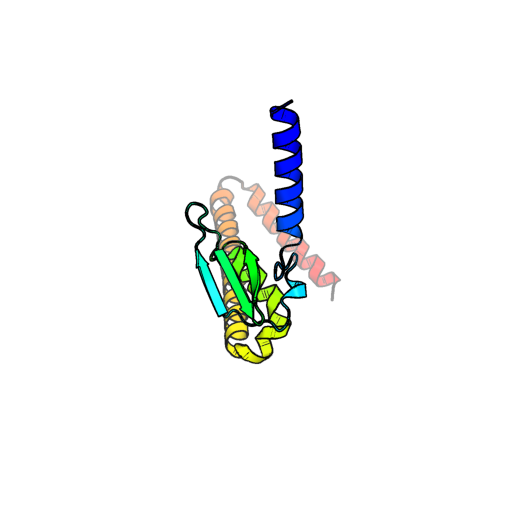3 1.00 95.88 114 ALA A CA 1
ATOM 892 C C . ALA A 1 114 ? 13.307 2.169 -35.428 1.00 95.88 114 ALA A C 1
ATOM 894 O O . ALA A 1 114 ? 13.074 2.875 -36.408 1.00 95.88 114 ALA A O 1
ATOM 895 N N . ILE A 1 115 ? 14.520 1.665 -35.192 1.00 94.00 115 ILE A N 1
ATOM 896 C CA . ILE A 1 115 ? 15.654 1.845 -36.106 1.00 94.00 115 ILE A CA 1
ATOM 897 C C . ILE A 1 115 ? 15.383 1.127 -37.429 1.00 94.00 115 ILE A C 1
ATOM 899 O O . ILE A 1 115 ? 15.471 1.760 -38.479 1.00 94.00 115 ILE A O 1
ATOM 903 N N . ASP A 1 116 ? 15.014 -0.153 -37.379 1.00 93.50 116 ASP A N 1
ATOM 904 C CA . ASP A 1 116 ? 14.799 -0.999 -38.557 1.00 93.50 116 ASP A CA 1
ATOM 905 C C . ASP A 1 116 ? 13.733 -0.407 -39.490 1.00 93.50 116 ASP A C 1
ATOM 907 O O . ASP A 1 116 ? 13.967 -0.202 -40.678 1.00 93.50 116 ASP A O 1
ATOM 911 N N . ASN A 1 117 ? 12.609 0.042 -38.924 1.00 94.31 117 ASN A N 1
ATOM 912 C CA . ASN A 1 117 ? 11.525 0.666 -39.687 1.00 94.31 117 ASN A CA 1
ATOM 913 C C . ASN A 1 117 ? 11.899 2.005 -40.353 1.00 94.31 117 ASN A C 1
ATOM 915 O O . ASN A 1 117 ? 11.190 2.464 -41.254 1.00 94.31 117 ASN A O 1
ATOM 919 N N . ASN A 1 118 ? 12.961 2.672 -39.892 1.00 94.62 118 ASN A N 1
ATOM 920 C CA . ASN A 1 118 ? 13.354 3.997 -40.375 1.00 94.62 118 ASN A CA 1
ATOM 921 C C . ASN A 1 118 ? 14.661 4.000 -41.176 1.00 94.62 118 ASN A C 1
ATOM 923 O O . ASN A 1 118 ? 14.917 4.984 -41.869 1.00 94.62 118 ASN A O 1
ATOM 927 N N . ILE A 1 119 ? 15.473 2.940 -41.131 1.00 92.69 119 ILE A N 1
ATOM 928 C CA . ILE A 1 119 ? 16.828 2.946 -41.702 1.00 92.69 119 ILE A CA 1
ATOM 929 C C . ILE A 1 119 ? 16.844 3.119 -43.228 1.00 92.69 119 ILE A C 1
ATOM 931 O O . ILE A 1 119 ? 17.730 3.787 -43.757 1.00 92.69 119 ILE A O 1
ATOM 935 N N . ASP A 1 120 ? 15.829 2.601 -43.925 1.00 89.44 120 ASP A N 1
ATOM 936 C CA . ASP A 1 120 ? 15.679 2.763 -45.377 1.00 89.44 120 ASP A CA 1
ATOM 937 C C . ASP A 1 120 ? 15.140 4.147 -45.764 1.00 89.44 120 ASP A C 1
ATOM 939 O O . ASP A 1 120 ? 15.397 4.645 -46.860 1.00 89.44 120 ASP A O 1
ATOM 943 N N . ARG A 1 121 ? 14.378 4.780 -44.863 1.00 93.44 121 ARG A N 1
ATOM 944 C CA . ARG A 1 121 ? 13.762 6.099 -45.084 1.00 93.44 121 ARG A CA 1
ATOM 945 C C . ARG A 1 121 ? 14.680 7.249 -44.686 1.00 93.44 121 ARG A C 1
ATOM 947 O O . ARG A 1 121 ? 14.515 8.351 -45.199 1.00 93.44 121 ARG A O 1
ATOM 954 N N . ILE A 1 122 ? 15.617 6.996 -43.773 1.00 94.25 122 ILE A N 1
ATOM 955 C CA . ILE A 1 122 ? 16.572 7.969 -43.239 1.00 94.25 122 ILE A CA 1
ATOM 956 C C . ILE A 1 122 ? 17.981 7.361 -43.343 1.00 94.25 122 ILE A C 1
ATOM 958 O O . ILE A 1 122 ? 18.503 6.837 -42.356 1.00 94.25 122 ILE A O 1
ATOM 962 N N . PRO A 1 123 ? 18.624 7.398 -44.524 1.00 87.31 123 PRO A N 1
ATOM 963 C CA . PRO A 1 123 ? 19.947 6.802 -44.726 1.00 87.31 123 PRO A CA 1
ATOM 964 C C . PRO A 1 123 ? 21.026 7.356 -43.780 1.00 87.31 123 PRO A C 1
ATOM 966 O O . PRO A 1 123 ? 21.947 6.634 -43.391 1.00 87.31 123 PRO A O 1
ATOM 969 N N . GLU A 1 124 ? 20.902 8.617 -43.355 1.00 93.06 124 GLU A N 1
ATOM 970 C CA . GLU A 1 124 ? 21.794 9.269 -42.390 1.00 93.06 124 GLU A CA 1
ATOM 971 C C . GLU A 1 124 ? 21.774 8.581 -41.018 1.00 93.06 124 GLU A C 1
ATOM 973 O O . GLU A 1 124 ? 22.783 8.600 -40.309 1.00 93.06 124 GLU A O 1
ATOM 978 N N . LEU A 1 125 ? 20.662 7.926 -40.653 1.00 92.69 125 LEU A N 1
ATOM 979 C CA . LEU A 1 125 ? 20.524 7.179 -39.402 1.00 92.69 125 LEU A CA 1
ATOM 980 C C . LEU A 1 125 ? 21.561 6.056 -39.323 1.00 92.69 125 LEU A C 1
ATOM 982 O O . LEU A 1 125 ? 22.217 5.889 -38.296 1.00 92.69 125 LEU A O 1
ATOM 986 N N . LYS A 1 126 ? 21.767 5.329 -40.427 1.00 90.19 126 LYS A N 1
ATOM 987 C CA . LYS A 1 126 ? 22.762 4.254 -40.509 1.00 90.19 126 LYS A CA 1
ATOM 988 C C . LYS A 1 126 ? 24.174 4.785 -40.285 1.00 90.19 126 LYS A C 1
ATOM 990 O O . LYS A 1 126 ? 24.913 4.233 -39.470 1.00 90.19 126 LYS A O 1
ATOM 995 N N . THR A 1 127 ? 24.535 5.862 -40.981 1.00 92.06 127 THR A N 1
ATOM 996 C CA . THR A 1 127 ? 25.849 6.504 -40.845 1.00 92.06 127 THR A CA 1
ATOM 997 C C . THR A 1 127 ? 26.070 6.970 -39.411 1.00 92.06 127 THR A C 1
ATOM 999 O O . THR A 1 127 ? 27.109 6.685 -38.817 1.00 92.06 127 THR A O 1
ATOM 1002 N N . ARG A 1 128 ? 25.060 7.604 -38.805 1.00 94.19 128 ARG A N 1
ATOM 1003 C CA . ARG A 1 128 ? 25.156 8.106 -37.436 1.00 94.19 128 ARG A CA 1
ATOM 1004 C C . ARG A 1 128 ? 25.283 6.987 -36.399 1.00 94.19 128 ARG A C 1
ATOM 1006 O O . ARG A 1 128 ? 26.074 7.119 -35.469 1.00 94.19 128 ARG A O 1
ATOM 1013 N N . ILE A 1 129 ? 24.563 5.876 -36.566 1.00 93.00 129 ILE A N 1
ATOM 1014 C CA . ILE A 1 129 ? 24.707 4.689 -35.706 1.00 93.00 129 ILE A CA 1
ATOM 1015 C C . ILE A 1 129 ? 26.131 4.124 -35.806 1.00 93.00 129 ILE A C 1
ATOM 1017 O O . ILE A 1 129 ? 26.746 3.832 -34.783 1.00 93.00 129 ILE A O 1
ATOM 1021 N N . GLN A 1 130 ? 26.692 4.019 -37.014 1.00 92.00 130 GLN A N 1
ATOM 1022 C CA . GLN A 1 130 ? 28.070 3.547 -37.203 1.00 92.00 130 GLN A CA 1
ATOM 1023 C C . GLN A 1 130 ? 29.104 4.461 -36.530 1.00 92.00 130 GLN A C 1
ATOM 1025 O O . GLN A 1 130 ? 30.092 3.974 -35.981 1.00 92.00 130 GLN A O 1
ATOM 1030 N N . GLU A 1 131 ? 28.897 5.778 -36.563 1.00 93.44 131 GLU A N 1
ATOM 1031 C CA . GLU A 1 131 ? 29.748 6.732 -35.847 1.00 93.44 131 GLU A CA 1
ATOM 1032 C C . GLU A 1 131 ? 29.675 6.549 -34.330 1.00 93.44 131 GLU A C 1
AT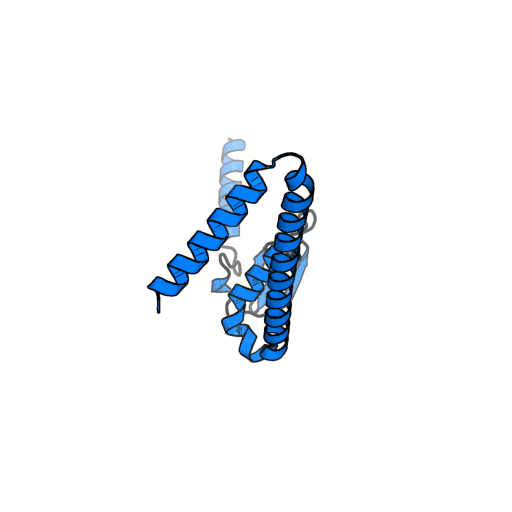OM 1034 O O . GLU A 1 131 ? 30.719 6.547 -33.681 1.00 93.44 131 GLU A O 1
ATOM 1039 N N . LEU A 1 132 ? 28.472 6.358 -33.776 1.00 94.19 132 LEU A N 1
ATOM 1040 C CA . LEU A 1 132 ? 28.277 6.119 -32.341 1.00 94.19 132 LEU A CA 1
ATOM 1041 C C . LEU A 1 132 ? 29.006 4.851 -31.878 1.00 94.19 132 LEU A C 1
ATOM 1043 O O . LEU A 1 132 ? 29.722 4.892 -30.883 1.00 94.19 132 LEU A O 1
ATOM 1047 N N . VAL A 1 133 ? 28.913 3.756 -32.642 1.00 92.94 133 VAL A N 1
ATOM 1048 C CA . VAL A 1 133 ? 29.642 2.511 -32.337 1.00 92.94 133 VAL A CA 1
ATOM 1049 C C . VAL A 1 133 ? 31.157 2.748 -32.308 1.00 92.94 133 VAL A C 1
ATOM 1051 O O . VAL A 1 133 ? 31.826 2.360 -31.352 1.00 92.94 133 VAL A O 1
ATOM 1054 N N . LYS A 1 134 ? 31.701 3.459 -33.306 1.00 93.12 134 LYS A N 1
ATOM 1055 C CA . LYS A 1 134 ? 33.136 3.796 -33.355 1.00 93.12 134 LYS A CA 1
ATOM 1056 C C . LYS A 1 134 ? 33.581 4.689 -32.192 1.00 93.12 134 LYS A C 1
ATOM 1058 O O . LYS A 1 134 ? 34.738 4.615 -31.784 1.00 93.12 134 LYS A O 1
ATOM 1063 N N . GLN A 1 135 ? 32.712 5.575 -31.702 1.00 91.62 135 GLN A N 1
ATOM 1064 C CA . GLN A 1 135 ? 33.002 6.415 -30.536 1.00 91.62 135 GLN A CA 1
ATOM 1065 C C . GLN A 1 135 ? 33.095 5.568 -29.262 1.00 91.62 135 GLN A C 1
ATOM 1067 O O . GLN A 1 135 ? 34.089 5.676 -28.548 1.00 91.62 135 GLN A O 1
ATOM 1072 N N . TRP A 1 136 ? 32.145 4.656 -29.041 1.00 92.94 136 TRP A N 1
ATOM 1073 C CA . TRP A 1 136 ? 32.156 3.763 -27.877 1.00 92.94 136 TRP A CA 1
ATOM 1074 C C . TRP A 1 136 ? 33.375 2.842 -27.833 1.00 92.94 136 TRP A C 1
ATOM 1076 O O . TRP A 1 136 ? 33.967 2.641 -26.773 1.00 92.94 136 TRP A O 1
ATOM 1086 N N . GLU A 1 137 ? 33.793 2.299 -28.979 1.00 88.06 137 GLU A N 1
ATOM 1087 C CA . GLU A 1 137 ? 35.013 1.491 -29.053 1.00 88.06 137 GLU A CA 1
ATOM 1088 C C . GLU A 1 137 ? 36.238 2.300 -28.615 1.00 88.06 137 GLU A C 1
ATOM 1090 O O . GLU A 1 137 ? 37.045 1.808 -27.830 1.00 88.06 137 GLU A O 1
ATOM 1095 N N . LYS A 1 138 ? 36.360 3.559 -29.048 1.00 85.56 138 LYS A N 1
ATOM 1096 C CA . LYS A 1 138 ? 37.482 4.428 -28.658 1.00 85.56 138 LYS A CA 1
ATOM 1097 C C . LYS A 1 138 ? 37.489 4.760 -27.167 1.00 85.56 138 LYS A C 1
ATOM 1099 O O . LYS A 1 138 ? 38.554 4.721 -26.560 1.00 85.56 138 LYS A O 1
ATOM 1104 N N . GLU A 1 139 ? 36.333 5.060 -26.583 1.00 81.38 139 GLU A N 1
ATOM 1105 C CA . GLU A 1 139 ? 36.205 5.386 -25.153 1.00 81.38 139 GLU A CA 1
ATOM 1106 C C . GLU A 1 139 ? 36.577 4.194 -24.255 1.00 81.38 139 GLU A C 1
ATOM 1108 O O . GLU A 1 139 ? 37.286 4.357 -23.258 1.00 81.38 139 GLU A O 1
ATOM 1113 N N . ASN A 1 140 ? 36.194 2.976 -24.651 1.00 74.00 140 ASN A N 1
ATOM 1114 C CA . ASN A 1 140 ? 36.552 1.757 -23.923 1.00 74.00 140 ASN A CA 1
ATOM 1115 C C . ASN A 1 140 ? 38.056 1.430 -23.988 1.00 74.00 140 ASN A C 1
ATOM 1117 O O . ASN A 1 140 ? 38.597 0.899 -23.023 1.00 74.00 140 ASN A O 1
ATOM 1121 N N . HIS A 1 141 ? 38.748 1.781 -25.079 1.00 69.56 141 HIS A N 1
ATOM 1122 C CA . HIS A 1 141 ? 40.202 1.592 -25.205 1.00 69.56 141 HIS A CA 1
ATOM 1123 C C . HIS A 1 141 ? 41.029 2.650 -24.453 1.00 69.56 141 HIS A C 1
ATOM 1125 O O . HIS A 1 141 ? 42.214 2.437 -24.230 1.00 69.56 141 HIS A O 1
ATOM 1131 N N . GLN A 1 142 ? 40.440 3.790 -24.082 1.00 58.09 142 GLN A N 1
ATOM 1132 C CA . GLN A 1 142 ? 41.107 4.835 -23.289 1.00 58.09 142 GLN A CA 1
ATOM 1133 C C . GLN A 1 142 ? 40.912 4.669 -21.773 1.00 58.09 142 GLN A C 1
ATOM 1135 O O . GLN A 1 142 ? 41.569 5.358 -20.997 1.00 58.09 142 GLN A O 1
ATOM 1140 N N . SER A 1 143 ? 40.005 3.779 -21.360 1.00 55.84 143 SER A N 1
ATOM 1141 C CA . SER A 1 143 ? 39.653 3.528 -19.955 1.00 55.84 143 SER A CA 1
ATOM 1142 C C . SER A 1 143 ? 40.285 2.243 -19.382 1.00 55.84 143 SER A C 1
ATOM 1144 O O . SER A 1 143 ? 39.998 1.892 -18.237 1.00 55.84 143 SER A O 1
ATOM 1146 N N . GLN A 1 144 ? 41.114 1.544 -20.169 1.00 47.69 144 GLN A N 1
ATOM 1147 C CA . GLN A 1 144 ? 41.953 0.401 -19.773 1.00 47.69 144 GLN A CA 1
ATOM 1148 C C . GLN A 1 144 ? 43.423 0.818 -19.727 1.00 47.69 144 GLN A C 1
ATOM 1150 O O . GLN A 1 144 ? 44.135 0.306 -18.836 1.00 47.69 144 GLN A O 1
#

Foldseek 3Di:
DVVVVVVVVVVVVVVCVCVPPQEDPDCVVCVPWDFPDWAPDVPDPPWIWTQTPPRHIYIDDHDDPPPVVVVVVCVVCCVPCCVVPVVVVVVVVVVVVVVVVVVVVVVVVVVVVVCVVCCVVCVVSVVVVVVVVVVVVVVVVVVD

pLDDT: mean 92.51, std 7.68, range [47.69, 97.81]

Sequence (144 aa):
MGNEEKWKANLRKVAFLKSFPGWISSWEQGIGATIEQVLPIPGHAPHAVLLLTEGRFVVTAPVHDEPQMVTAGLMSARPHLESIHASAFTEYDHLTRLDQELGRMARLENILNAIDNNIDRIPELKTRIQELVKQWEKENHQSQ